Protein AF-A0A933GVN3-F1 (afdb_monomer)

Nearest PDB structures (foldseek):
  5h1p-assembly1_A  TM=5.600E-01  e=7.823E-02  Xanthomonas albilineans GPE PC73
  5zyf-assembly3_E  TM=5.414E-01  e=6.415E-02  Streptococcus pyogenes serotype M1
  6wxp-assembly3_F  TM=3.821E-01  e=6.854E-02  synthetic construct
  5zyf-assembly2_C  TM=4.678E-01  e=2.572E-01  Streptococcus pyogenes serotype M1
  7cr8-assembly1_M  TM=4.692E-01  e=8.458E-01  Synechocystis sp. PCC 6803 substr. Kazusa

pLDDT: mean 89.86, std 6.5, range [65.38, 95.25]

Mean predicted aligned error: 3.48 Å

Sequence (66 aa):
MKARITLDKHGSQSTNDDALATVIRELGSKATIQGNEVTVDDWDKMKVIDTLTRKGVTKYEVTQTW

Structure (mmCIF, N/CA/C/O backbone):
data_AF-A0A933GVN3-F1
#
_entry.i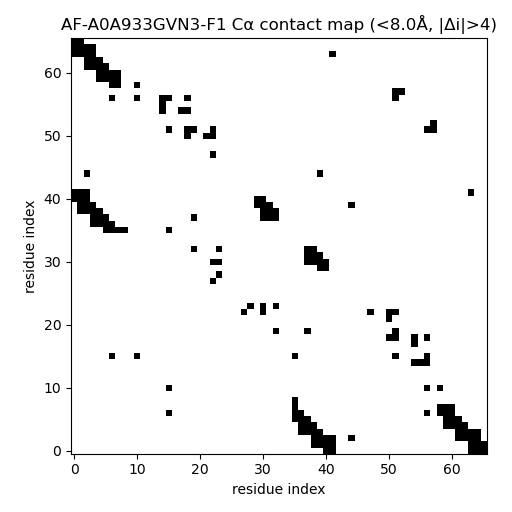d   AF-A0A933GVN3-F1
#
loop_
_atom_site.group_PDB
_atom_site.id
_atom_site.type_symbol
_atom_site.label_atom_id
_atom_site.label_alt_id
_atom_site.label_comp_id
_atom_site.label_asym_id
_atom_site.label_entity_id
_atom_site.label_seq_id
_atom_site.pdbx_PDB_ins_code
_atom_site.Cartn_x
_atom_site.Cartn_y
_atom_site.Cartn_z
_atom_site.occupancy
_atom_site.B_iso_or_equiv
_atom_site.auth_seq_id
_atom_site.auth_comp_id
_atom_site.auth_asym_id
_atom_site.auth_atom_id
_atom_site.pdbx_PDB_model_num
ATOM 1 N N . MET A 1 1 ? -12.403 -9.292 0.483 1.00 86.88 1 MET A N 1
ATOM 2 C CA . MET A 1 1 ? -11.169 -9.368 -0.320 1.00 86.88 1 MET A CA 1
ATOM 3 C C . MET A 1 1 ? -10.359 -8.123 -0.062 1.00 86.88 1 MET A C 1
ATOM 5 O O . MET A 1 1 ? -10.895 -7.020 -0.171 1.00 86.88 1 MET A O 1
ATOM 9 N N . LYS A 1 2 ? -9.095 -8.309 0.296 1.00 90.38 2 LYS A N 1
ATOM 10 C CA . LYS A 1 2 ? -8.157 -7.214 0.512 1.00 90.38 2 LYS A CA 1
ATOM 11 C C . LYS A 1 2 ? -7.073 -7.248 -0.560 1.00 90.38 2 LYS A C 1
ATOM 13 O O . LYS A 1 2 ? -6.803 -8.282 -1.165 1.00 90.38 2 LYS A O 1
ATOM 18 N N . ALA A 1 3 ? -6.485 -6.093 -0.815 1.00 94.00 3 ALA A N 1
ATOM 19 C CA . ALA A 1 3 ? -5.291 -5.946 -1.620 1.00 94.00 3 ALA A CA 1
ATOM 20 C C . ALA A 1 3 ? -4.125 -5.619 -0.688 1.00 94.00 3 ALA A C 1
ATOM 22 O O . ALA A 1 3 ? -4.210 -4.718 0.150 1.00 94.00 3 ALA A O 1
ATOM 23 N N . ARG A 1 4 ? -3.032 -6.356 -0.850 1.00 94.88 4 ARG A N 1
ATOM 24 C CA . ARG A 1 4 ? -1.737 -6.061 -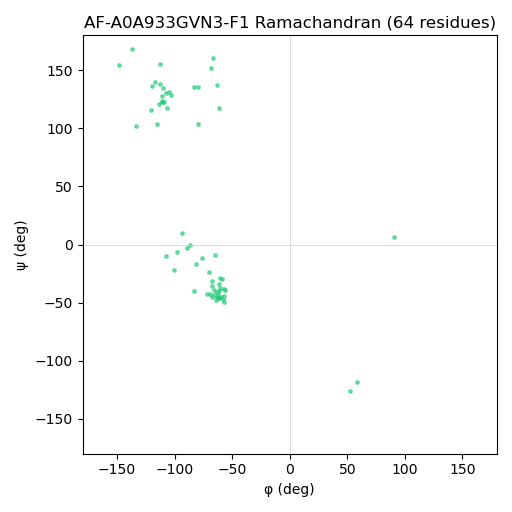0.255 1.00 94.88 4 ARG A CA 1
ATOM 25 C C . ARG A 1 4 ? -0.844 -5.470 -1.339 1.00 94.88 4 ARG A C 1
ATOM 27 O O . ARG A 1 4 ? -0.720 -6.036 -2.419 1.00 94.88 4 ARG A O 1
ATOM 34 N N . ILE A 1 5 ? -0.244 -4.326 -1.047 1.00 94.19 5 ILE A N 1
ATOM 35 C CA . ILE A 1 5 ? 0.644 -3.593 -1.943 1.00 94.19 5 ILE A CA 1
ATOM 36 C C . ILE A 1 5 ? 1.996 -3.487 -1.251 1.00 94.19 5 ILE A C 1
ATOM 38 O O . ILE A 1 5 ? 2.101 -2.860 -0.198 1.00 94.19 5 ILE A O 1
ATOM 42 N N . THR A 1 6 ? 3.016 -4.105 -1.829 1.00 93.12 6 THR A N 1
ATOM 43 C CA . THR A 1 6 ? 4.367 -4.148 -1.268 1.00 93.12 6 THR A CA 1
ATOM 44 C C . THR A 1 6 ? 5.271 -3.237 -2.079 1.00 93.12 6 THR A C 1
ATOM 46 O O . THR A 1 6 ? 5.466 -3.458 -3.273 1.00 93.12 6 THR A O 1
ATOM 49 N N . LEU A 1 7 ? 5.819 -2.203 -1.444 1.00 90.62 7 LEU A N 1
ATOM 50 C CA . LEU A 1 7 ? 6.755 -1.280 -2.076 1.00 90.62 7 LEU A CA 1
ATOM 51 C C . LEU A 1 7 ? 8.151 -1.903 -2.126 1.00 90.62 7 LEU A C 1
ATOM 53 O O . LEU A 1 7 ? 8.645 -2.455 -1.136 1.00 90.62 7 LEU A O 1
ATOM 57 N N . ASP A 1 8 ? 8.807 -1.765 -3.275 1.00 85.25 8 ASP A N 1
ATOM 58 C CA . ASP A 1 8 ? 10.166 -2.253 -3.459 1.00 85.25 8 ASP A CA 1
ATOM 59 C C . ASP A 1 8 ? 11.154 -1.533 -2.523 1.00 85.25 8 ASP A C 1
ATOM 61 O O . ASP A 1 8 ? 11.120 -0.309 -2.348 1.00 85.25 8 ASP A O 1
ATOM 65 N N . LYS A 1 9 ? 12.062 -2.308 -1.921 1.00 69.38 9 LYS A N 1
ATOM 66 C CA . LYS A 1 9 ? 13.077 -1.8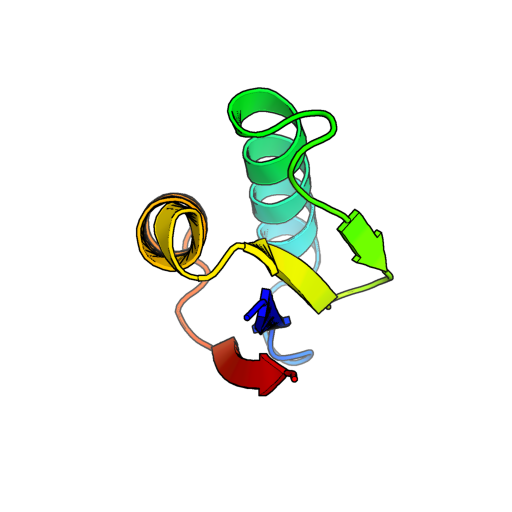00 -0.983 1.00 69.38 9 LYS A CA 1
ATOM 67 C C . LYS A 1 9 ? 14.237 -1.084 -1.678 1.00 69.38 9 LYS A C 1
ATOM 69 O O . LYS A 1 9 ? 15.021 -0.442 -0.988 1.00 69.38 9 LYS A O 1
ATOM 74 N N . HIS A 1 10 ? 14.353 -1.179 -3.005 1.00 65.38 10 HIS A N 1
ATOM 75 C CA . HIS A 1 10 ? 15.375 -0.455 -3.767 1.00 65.38 10 HIS A CA 1
ATOM 76 C C . HIS A 1 10 ? 14.920 0.941 -4.221 1.00 65.38 10 HIS A C 1
ATOM 78 O O . HIS A 1 10 ? 15.712 1.671 -4.819 1.00 65.38 10 HIS A O 1
ATOM 84 N N . GLY A 1 11 ? 13.669 1.330 -3.946 1.00 66.25 11 GLY A N 1
ATOM 85 C CA . GLY A 1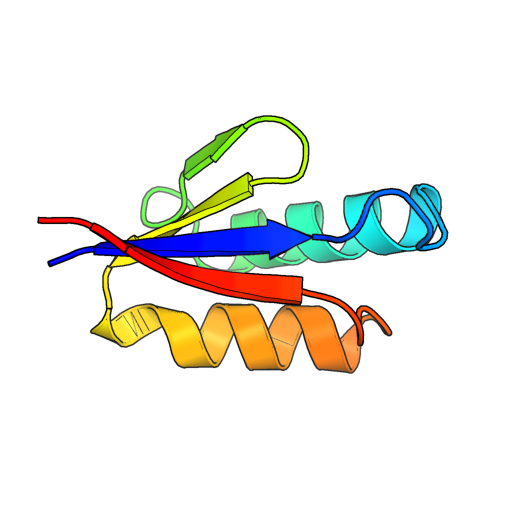 11 ? 13.224 2.718 -4.060 1.00 66.25 11 GLY A CA 1
ATOM 86 C C . GLY A 1 11 ? 13.898 3.626 -3.025 1.00 66.25 11 GLY A C 1
ATOM 87 O O . GLY A 1 11 ? 14.414 3.163 -2.008 1.00 66.25 11 GLY A O 1
ATOM 88 N N . SER A 1 12 ? 13.887 4.939 -3.267 1.00 80.69 12 SER A N 1
ATOM 89 C CA . SER A 1 12 ? 14.356 5.905 -2.269 1.00 80.69 12 SER A CA 1
ATOM 90 C C . SER A 1 12 ? 13.478 5.803 -1.021 1.00 80.69 12 SER A C 1
ATOM 92 O O . SER A 1 12 ? 12.276 6.061 -1.088 1.00 80.69 12 SER A O 1
ATOM 94 N N . GLN A 1 13 ? 14.066 5.431 0.118 1.00 81.19 13 GLN A N 1
ATOM 95 C CA . GLN A 1 13 ? 13.320 5.192 1.357 1.00 81.19 13 GLN A CA 1
ATOM 96 C C . GLN A 1 13 ? 12.502 6.422 1.786 1.00 81.19 13 GLN A C 1
ATOM 98 O O . GLN A 1 13 ? 11.342 6.288 2.159 1.00 81.19 13 GLN A O 1
ATOM 103 N N . SER A 1 14 ? 13.051 7.627 1.605 1.00 84.94 14 SER A N 1
ATOM 104 C CA . SER A 1 14 ? 12.343 8.887 1.869 1.00 84.94 14 SER A CA 1
ATOM 105 C C . SER A 1 14 ? 11.096 9.085 1.000 1.00 84.94 14 SER A C 1
ATOM 107 O O . SER A 1 14 ? 10.106 9.649 1.459 1.00 84.94 14 SER A O 1
ATOM 109 N N . THR A 1 15 ? 11.125 8.612 -0.247 1.00 88.81 15 THR A N 1
ATOM 110 C CA . THR A 1 15 ? 9.987 8.675 -1.171 1.00 88.81 15 THR A CA 1
ATOM 111 C C . THR A 1 15 ? 8.895 7.699 -0.754 1.00 88.81 15 THR A C 1
ATOM 113 O O . THR A 1 15 ? 7.720 8.060 -0.751 1.00 88.81 15 THR A O 1
ATOM 116 N N . ASN A 1 16 ? 9.281 6.483 -0.359 1.00 89.44 16 ASN A N 1
ATOM 117 C CA . ASN A 1 16 ? 8.340 5.489 0.147 1.00 89.44 16 ASN A CA 1
ATOM 118 C C . ASN A 1 16 ? 7.655 5.996 1.426 1.00 89.44 16 ASN A C 1
ATOM 120 O O . ASN A 1 16 ? 6.432 5.949 1.508 1.00 89.44 16 ASN A O 1
ATOM 124 N N . ASP A 1 17 ? 8.408 6.555 2.374 1.00 90.25 17 ASP A N 1
ATOM 125 C CA . ASP A 1 17 ? 7.859 7.052 3.640 1.00 90.25 17 ASP A CA 1
ATOM 126 C C . ASP A 1 17 ? 6.847 8.199 3.431 1.00 90.25 17 ASP A C 1
ATOM 128 O O . ASP A 1 17 ? 5.762 8.178 4.019 1.00 90.25 17 ASP A O 1
ATOM 132 N N . ASP A 1 18 ? 7.138 9.169 2.551 1.00 91.56 18 ASP A N 1
ATOM 133 C CA . ASP A 1 18 ? 6.193 10.255 2.221 1.00 91.56 18 ASP A CA 1
ATOM 134 C C . ASP A 1 18 ? 4.934 9.728 1.506 1.00 91.56 18 ASP A C 1
ATOM 136 O O . ASP A 1 18 ? 3.803 10.158 1.779 1.00 91.56 18 ASP A O 1
ATOM 140 N N . ALA A 1 19 ? 5.101 8.749 0.615 1.00 92.56 19 ALA A N 1
ATOM 141 C CA . ALA A 1 19 ? 3.981 8.120 -0.068 1.00 92.56 19 ALA A CA 1
ATOM 142 C C . ALA A 1 19 ? 3.062 7.381 0.916 1.00 92.56 19 ALA A C 1
ATOM 144 O O . ALA A 1 19 ? 1.850 7.604 0.914 1.00 92.56 19 ALA A O 1
ATOM 145 N N . LEU A 1 20 ? 3.633 6.576 1.815 1.00 92.56 20 LEU A N 1
ATOM 146 C CA . LEU A 1 20 ? 2.897 5.842 2.848 1.00 92.56 20 LEU A CA 1
ATOM 147 C C . LEU A 1 20 ? 2.198 6.791 3.833 1.00 92.56 20 LEU A C 1
ATOM 149 O O . LEU A 1 20 ? 1.033 6.577 4.178 1.00 92.56 20 LEU A O 1
ATOM 153 N N . ALA A 1 21 ? 2.855 7.885 4.230 1.00 93.31 21 ALA A N 1
ATOM 154 C CA . ALA A 1 21 ? 2.241 8.917 5.063 1.00 93.31 21 ALA A CA 1
ATOM 155 C C . ALA A 1 21 ? 1.028 9.565 4.376 1.00 93.31 21 ALA A C 1
ATOM 157 O O . ALA A 1 21 ? 0.019 9.851 5.022 1.00 93.31 21 ALA A O 1
ATOM 158 N N . THR A 1 22 ? 1.096 9.771 3.060 1.00 94.12 22 THR A N 1
ATOM 159 C CA . THR A 1 22 ? -0.022 10.321 2.282 1.00 94.12 22 THR A CA 1
ATOM 160 C C . THR A 1 22 ? -1.175 9.324 2.181 1.00 94.12 22 THR A C 1
ATOM 162 O O . THR A 1 22 ? -2.321 9.698 2.421 1.00 94.12 22 THR A O 1
ATOM 165 N N . VAL A 1 23 ? -0.879 8.042 1.947 1.00 94.19 23 VAL A N 1
ATOM 166 C CA . VAL A 1 23 ? -1.884 6.966 1.948 1.00 94.19 23 VAL A CA 1
ATOM 167 C C . VAL A 1 23 ? -2.637 6.906 3.284 1.00 94.19 23 VAL A C 1
ATOM 169 O O . VAL A 1 23 ? -3.866 6.830 3.286 1.00 94.19 23 VAL A O 1
ATOM 172 N N . ILE A 1 24 ? -1.940 7.011 4.424 1.00 93.62 24 ILE A N 1
ATOM 173 C CA . ILE A 1 24 ? -2.583 7.074 5.753 1.00 93.62 24 ILE A CA 1
ATOM 174 C C . ILE A 1 24 ? -3.488 8.301 5.876 1.00 93.62 24 ILE A C 1
ATOM 176 O O . ILE A 1 24 ? -4.573 8.201 6.441 1.00 93.62 24 ILE A O 1
ATOM 180 N N . ARG A 1 25 ? -3.078 9.462 5.358 1.00 93.44 25 ARG A N 1
ATOM 181 C CA . ARG A 1 25 ? -3.891 10.689 5.435 1.00 93.44 25 ARG A CA 1
ATOM 182 C C . ARG A 1 25 ? -5.168 10.594 4.604 1.00 93.44 25 ARG A C 1
ATOM 184 O O . ARG A 1 25 ? -6.187 11.131 5.024 1.00 93.44 25 ARG A O 1
ATOM 191 N N . GLU A 1 26 ? -5.125 9.921 3.458 1.00 92.25 26 GLU A N 1
ATOM 192 C CA . GLU A 1 26 ? -6.279 9.794 2.560 1.00 92.25 26 GLU A CA 1
ATOM 193 C C . GLU A 1 26 ? -7.242 8.672 2.961 1.00 92.25 26 GLU A C 1
ATOM 195 O O . GLU A 1 26 ? -8.459 8.835 2.867 1.00 92.25 26 GLU A O 1
ATOM 200 N N . LEU A 1 27 ? -6.715 7.529 3.406 1.00 91.88 27 LEU A N 1
ATOM 201 C CA . LEU A 1 27 ? -7.521 6.347 3.723 1.00 91.88 27 LEU A CA 1
ATOM 202 C C . LEU A 1 27 ? -7.779 6.172 5.221 1.00 91.88 27 LEU A C 1
ATOM 204 O O . LEU A 1 27 ? -8.748 5.507 5.601 1.00 91.88 27 LEU A O 1
ATOM 208 N N . GLY A 1 28 ? -6.950 6.767 6.079 1.00 91.62 28 GLY A N 1
ATOM 209 C CA . GLY A 1 28 ? -7.060 6.665 7.530 1.00 91.62 28 GLY A CA 1
ATOM 210 C C . GLY A 1 28 ? -7.134 5.210 7.985 1.00 91.62 28 GLY A C 1
ATOM 211 O O . GLY A 1 28 ? -6.314 4.378 7.604 1.00 91.62 28 GLY A O 1
ATOM 212 N N . SER A 1 29 ? -8.175 4.887 8.752 1.00 92.00 29 SER A N 1
ATOM 213 C CA . SER A 1 29 ? -8.420 3.545 9.296 1.00 92.00 29 SER A CA 1
ATOM 214 C C . SER A 1 29 ? -8.710 2.461 8.246 1.00 92.00 29 SER A C 1
ATOM 216 O O . SER A 1 29 ? -8.777 1.289 8.608 1.00 92.00 29 SER A O 1
ATOM 218 N N . LYS A 1 30 ? -8.901 2.816 6.966 1.00 91.81 30 LYS A N 1
ATOM 219 C CA . LYS A 1 30 ? -9.114 1.844 5.875 1.00 91.81 30 LYS A CA 1
ATOM 220 C C . LYS A 1 30 ? -7.815 1.230 5.352 1.00 91.81 30 LYS A C 1
ATOM 222 O O . LYS A 1 30 ? -7.861 0.206 4.675 1.00 91.81 30 LYS A O 1
ATOM 227 N N . ALA A 1 31 ? -6.672 1.843 5.655 1.00 93.38 31 ALA A N 1
ATOM 228 C CA . ALA A 1 31 ? -5.359 1.334 5.294 1.00 93.38 31 ALA A CA 1
ATOM 229 C C . ALA A 1 31 ? -4.608 0.855 6.538 1.00 93.38 31 ALA A C 1
ATOM 231 O O . ALA A 1 31 ? -4.564 1.526 7.565 1.00 93.38 31 ALA A O 1
ATOM 232 N N . THR A 1 32 ? -3.990 -0.316 6.437 1.00 94.31 32 THR A N 1
ATOM 233 C CA . THR A 1 32 ? -3.028 -0.820 7.420 1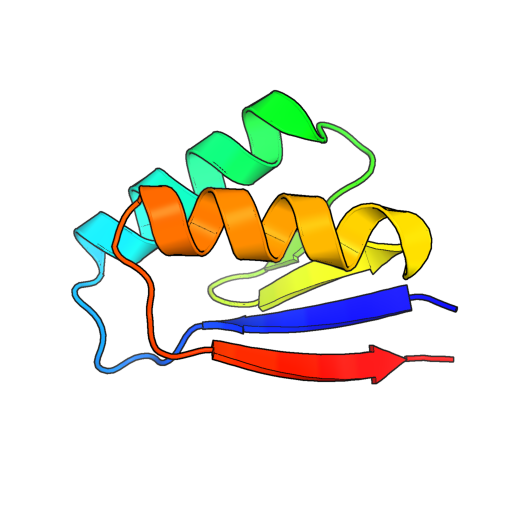.00 94.31 32 THR A CA 1
ATOM 234 C C . THR A 1 32 ? -1.647 -0.793 6.788 1.00 94.31 32 THR A C 1
ATOM 236 O O . THR A 1 32 ? -1.454 -1.412 5.745 1.00 94.31 32 THR A O 1
ATOM 239 N N . ILE A 1 33 ? -0.697 -0.094 7.410 1.00 92.75 33 ILE A N 1
ATOM 240 C CA . ILE A 1 33 ? 0.687 -0.019 6.930 1.00 92.75 33 ILE A CA 1
ATOM 241 C C . ILE A 1 33 ? 1.603 -0.773 7.892 1.00 92.75 33 ILE A C 1
ATOM 243 O O . ILE A 1 33 ? 1.567 -0.540 9.100 1.00 92.75 33 ILE A O 1
ATOM 247 N N . GLN A 1 34 ? 2.412 -1.685 7.355 1.00 90.94 34 GLN A N 1
ATOM 248 C CA . GLN A 1 34 ? 3.420 -2.447 8.091 1.00 90.94 34 GLN A CA 1
ATOM 249 C C . GLN A 1 34 ? 4.731 -2.427 7.302 1.00 90.94 34 GLN A C 1
ATOM 251 O O . GLN A 1 34 ? 4.888 -3.127 6.306 1.00 90.94 34 GLN A O 1
ATOM 256 N N . GLY A 1 35 ? 5.678 -1.587 7.726 1.00 89.88 35 GLY A N 1
ATOM 257 C CA . GLY A 1 35 ? 6.904 -1.352 6.961 1.00 89.88 35 GLY A CA 1
ATOM 258 C C . GLY A 1 35 ? 6.583 -0.829 5.558 1.00 89.88 35 GLY A C 1
ATOM 259 O O . GLY A 1 35 ? 5.944 0.207 5.423 1.00 89.88 35 GLY A O 1
ATOM 260 N N . ASN A 1 36 ? 6.980 -1.581 4.529 1.00 90.19 36 ASN A N 1
ATOM 261 C CA . ASN A 1 36 ? 6.739 -1.243 3.120 1.00 90.19 36 ASN A CA 1
ATOM 262 C C . ASN A 1 36 ? 5.457 -1.875 2.554 1.00 90.19 36 ASN A C 1
ATOM 264 O O . ASN A 1 36 ? 5.261 -1.876 1.340 1.00 90.19 36 ASN A O 1
ATOM 268 N N . GLU A 1 37 ? 4.613 -2.463 3.397 1.00 91.94 37 GLU A N 1
ATOM 269 C CA . GLU A 1 37 ? 3.374 -3.105 2.971 1.00 91.94 37 GLU A CA 1
ATOM 270 C C . GLU A 1 37 ? 2.173 -2.232 3.329 1.00 91.94 37 GLU A C 1
ATOM 272 O O . GLU A 1 37 ? 2.012 -1.809 4.475 1.00 91.94 37 GLU A O 1
ATOM 277 N N . VAL A 1 38 ? 1.292 -2.015 2.356 1.00 94.06 38 VAL A N 1
ATOM 278 C CA . VAL A 1 38 ? -0.020 -1.393 2.532 1.00 94.06 38 VAL A CA 1
ATOM 279 C C . VAL A 1 38 ? -1.083 -2.454 2.312 1.00 94.06 38 VAL A C 1
ATOM 281 O O . VAL A 1 38 ? -1.143 -3.074 1.257 1.00 94.06 38 VAL A O 1
ATOM 284 N N . THR A 1 39 ? -1.949 -2.659 3.295 1.00 94.88 39 THR A N 1
ATOM 285 C CA . THR A 1 39 ? -3.129 -3.515 3.166 1.00 94.88 39 THR A CA 1
ATOM 286 C C . THR A 1 39 ? -4.377 -2.650 3.189 1.00 94.88 39 THR A C 1
ATOM 288 O O . THR A 1 39 ? -4.606 -1.913 4.148 1.00 94.88 39 THR A O 1
ATOM 291 N N . VAL A 1 40 ? -5.186 -2.755 2.141 1.00 95.25 40 VAL A N 1
ATOM 292 C CA . VAL A 1 40 ? -6.460 -2.044 1.970 1.00 95.25 40 VAL A CA 1
ATOM 293 C C . VAL A 1 40 ? -7.505 -2.999 1.424 1.00 95.25 40 VAL A C 1
ATOM 295 O O . VAL A 1 40 ? -7.185 -4.102 0.986 1.00 95.25 40 VAL A O 1
ATOM 298 N N . ASP A 1 41 ? -8.764 -2.595 1.423 1.00 94.19 41 ASP A N 1
ATOM 299 C CA . ASP A 1 41 ? -9.763 -3.338 0.671 1.00 94.19 41 ASP A CA 1
ATOM 300 C C . ASP A 1 41 ? -9.537 -3.200 -0.847 1.00 94.19 41 ASP A C 1
ATOM 302 O O . ASP A 1 41 ? -9.025 -2.187 -1.331 1.00 94.19 41 ASP A O 1
ATOM 306 N N . ASP A 1 42 ? -9.949 -4.211 -1.623 1.00 91.75 42 ASP A N 1
ATOM 307 C CA . ASP A 1 42 ? -9.693 -4.251 -3.075 1.00 91.75 42 ASP A CA 1
ATOM 308 C C . ASP A 1 42 ? -10.291 -3.041 -3.826 1.00 91.75 42 ASP A C 1
ATOM 310 O O . ASP A 1 42 ? -9.706 -2.563 -4.797 1.00 91.75 42 ASP A O 1
ATOM 314 N N . TRP A 1 43 ? -11.398 -2.478 -3.327 1.00 92.31 43 TRP A N 1
ATOM 315 C CA . TRP A 1 43 ? -12.053 -1.295 -3.900 1.00 92.31 43 TRP A CA 1
ATOM 316 C C . TRP A 1 43 ? -11.258 0.007 -3.715 1.00 92.31 43 TRP A C 1
ATOM 318 O O . TRP A 1 43 ? -11.413 0.931 -4.512 1.00 92.31 43 TRP A O 1
ATOM 328 N N . ASP A 1 44 ? -10.377 0.080 -2.713 1.00 93.25 44 ASP A N 1
ATOM 329 C CA . ASP A 1 44 ? -9.521 1.244 -2.455 1.00 93.25 44 ASP A CA 1
ATOM 330 C C . ASP A 1 44 ? -8.099 1.078 -3.032 1.00 93.25 44 ASP A C 1
ATOM 332 O O . ASP A 1 44 ? -7.333 2.044 -3.060 1.00 93.25 44 ASP A O 1
ATOM 336 N N . LYS A 1 45 ? -7.737 -0.101 -3.567 1.00 92.75 45 LYS A N 1
ATOM 337 C CA . LYS A 1 45 ? -6.374 -0.379 -4.071 1.00 92.75 45 LYS A CA 1
ATOM 338 C C . LYS A 1 45 ? -5.904 0.611 -5.136 1.00 92.75 45 LYS A C 1
ATOM 340 O O . LYS A 1 45 ? -4.750 1.026 -5.127 1.00 92.75 45 LYS A O 1
ATOM 345 N N . MET A 1 46 ? -6.804 1.026 -6.032 1.00 92.88 46 MET A N 1
ATOM 346 C CA . MET A 1 46 ? -6.473 1.958 -7.115 1.00 92.88 46 MET A CA 1
ATOM 347 C C . MET A 1 46 ? -6.145 3.354 -6.585 1.00 92.88 46 MET A C 1
ATOM 349 O O . MET A 1 46 ? -5.296 4.026 -7.161 1.00 92.88 46 MET A O 1
ATOM 353 N N . LYS A 1 47 ? -6.759 3.771 -5.468 1.00 93.25 47 LYS A N 1
ATOM 354 C CA . LYS A 1 47 ? -6.411 5.037 -4.811 1.00 93.25 47 LYS A CA 1
ATOM 355 C C . LYS A 1 47 ? -5.011 4.971 -4.228 1.00 93.25 47 LYS A C 1
ATOM 357 O O . LYS A 1 47 ? -4.225 5.874 -4.463 1.00 93.25 47 LYS A O 1
ATOM 362 N N . VAL A 1 48 ? -4.672 3.873 -3.543 1.00 94.06 48 VAL A N 1
ATOM 363 C CA . VAL A 1 48 ? -3.308 3.676 -3.030 1.00 94.06 48 VAL A CA 1
ATOM 364 C C . VAL A 1 48 ? -2.300 3.749 -4.173 1.00 94.06 48 VAL A C 1
ATOM 366 O O . VAL A 1 48 ? -1.338 4.499 -4.079 1.00 94.06 48 VAL A O 1
ATOM 369 N N . ILE A 1 49 ? -2.535 3.017 -5.263 1.00 93.19 49 ILE A N 1
ATOM 370 C CA . ILE A 1 49 ? -1.638 2.992 -6.425 1.00 93.19 49 ILE A CA 1
ATOM 371 C C . ILE A 1 49 ? -1.460 4.388 -7.044 1.00 93.19 49 ILE A C 1
ATOM 373 O O . ILE A 1 49 ? -0.330 4.781 -7.342 1.00 93.19 49 ILE A O 1
ATOM 377 N N . ASP A 1 50 ? -2.543 5.147 -7.222 1.00 94.56 50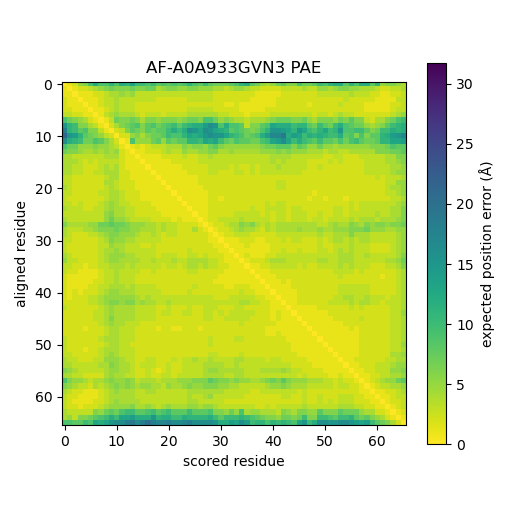 ASP A N 1
ATOM 378 C CA . ASP A 1 50 ? -2.489 6.521 -7.736 1.00 94.56 50 ASP A CA 1
ATOM 379 C C . ASP A 1 50 ? -1.670 7.430 -6.805 1.00 94.56 50 ASP A C 1
ATOM 381 O O . ASP A 1 50 ? -0.754 8.117 -7.261 1.00 94.56 50 ASP A O 1
ATOM 385 N N . THR A 1 51 ? -1.904 7.358 -5.494 1.00 93.62 51 THR A N 1
ATOM 386 C CA . THR A 1 51 ? -1.168 8.132 -4.484 1.00 93.62 51 THR A CA 1
ATOM 387 C C . THR A 1 51 ? 0.318 7.775 -4.458 1.00 93.62 51 THR A C 1
ATOM 389 O O . THR A 1 51 ? 1.165 8.670 -4.478 1.00 93.62 51 THR A O 1
ATOM 392 N N . LEU A 1 52 ? 0.655 6.482 -4.496 1.00 92.00 52 LEU A N 1
ATOM 393 C CA . LEU A 1 52 ? 2.035 5.999 -4.599 1.00 92.00 52 LEU A CA 1
ATOM 394 C C . LEU A 1 52 ? 2.717 6.540 -5.866 1.00 92.00 52 LEU A C 1
ATOM 396 O O . LEU A 1 52 ? 3.815 7.096 -5.798 1.00 92.00 52 LEU A O 1
ATOM 400 N N . THR A 1 53 ? 2.034 6.457 -7.009 1.00 91.69 53 THR A N 1
ATOM 401 C CA . THR A 1 53 ? 2.565 6.897 -8.307 1.00 91.69 53 THR A CA 1
ATOM 402 C C . THR A 1 53 ? 2.783 8.411 -8.348 1.00 91.69 53 THR A C 1
ATOM 404 O O . THR A 1 53 ? 3.847 8.863 -8.773 1.00 91.69 53 THR A O 1
ATOM 407 N N . ARG A 1 54 ? 1.837 9.215 -7.838 1.00 92.06 54 ARG A N 1
ATOM 408 C CA . ARG A 1 54 ? 1.975 10.684 -7.725 1.00 92.06 54 ARG A CA 1
ATOM 409 C C . ARG A 1 54 ? 3.147 11.102 -6.846 1.00 92.06 54 ARG A C 1
ATOM 411 O O . ARG A 1 54 ? 3.717 12.171 -7.046 1.00 92.06 54 ARG A O 1
ATOM 418 N N . LYS A 1 55 ? 3.500 10.260 -5.877 1.00 90.62 55 LYS A N 1
ATOM 419 C CA . LYS A 1 55 ? 4.639 10.459 -4.980 1.00 90.62 55 LYS A CA 1
ATOM 420 C C . LYS A 1 55 ? 5.953 9.919 -5.538 1.00 90.62 55 LYS A C 1
ATOM 422 O O . LYS A 1 55 ? 6.983 10.092 -4.904 1.00 90.62 55 LYS A O 1
ATOM 427 N N . GLY A 1 56 ? 5.946 9.330 -6.735 1.00 89.06 56 GLY A N 1
ATOM 428 C CA . GLY A 1 56 ? 7.146 8.835 -7.413 1.00 89.06 56 GLY A CA 1
ATOM 429 C C . GLY A 1 56 ? 7.495 7.379 -7.099 1.00 89.06 56 GLY A C 1
ATOM 430 O O . GLY A 1 56 ? 8.531 6.890 -7.551 1.00 89.06 56 GLY A O 1
ATOM 431 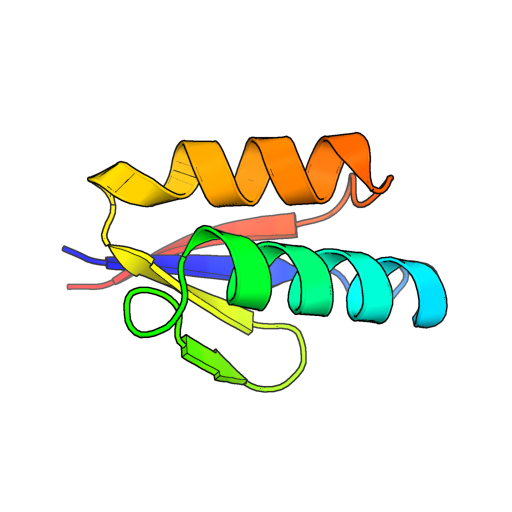N N . VAL A 1 57 ? 6.637 6.659 -6.373 1.00 90.25 57 VAL A N 1
ATOM 432 C CA . VAL A 1 57 ? 6.790 5.219 -6.148 1.00 90.25 57 VAL A CA 1
ATOM 433 C C . VAL A 1 57 ? 6.280 4.477 -7.383 1.00 90.25 57 VAL A C 1
ATOM 435 O O . VAL A 1 57 ? 5.080 4.353 -7.609 1.00 90.25 57 VAL A O 1
ATOM 438 N N . THR A 1 58 ? 7.208 3.980 -8.199 1.00 85.25 58 THR A N 1
ATOM 439 C CA . THR A 1 58 ? 6.905 3.280 -9.465 1.00 85.25 58 THR A CA 1
ATOM 440 C C . THR A 1 58 ? 7.136 1.773 -9.401 1.00 85.25 58 THR A C 1
ATOM 442 O O . THR A 1 58 ? 6.744 1.052 -10.315 1.00 85.25 58 THR A O 1
ATOM 445 N N . LYS A 1 59 ? 7.760 1.284 -8.325 1.00 89.44 59 LYS A N 1
ATOM 446 C CA . LYS A 1 59 ? 8.043 -0.136 -8.103 1.00 89.44 59 LYS A CA 1
ATOM 447 C C . LYS A 1 59 ? 7.266 -0.641 -6.895 1.00 89.44 59 LYS A C 1
ATOM 449 O O . LYS A 1 59 ? 7.630 -0.367 -5.751 1.00 89.44 59 LYS A O 1
ATOM 454 N N . TYR A 1 60 ? 6.199 -1.375 -7.167 1.00 91.44 60 TYR A N 1
ATOM 455 C CA . TYR A 1 60 ? 5.378 -2.036 -6.164 1.00 91.44 60 TYR A CA 1
ATOM 456 C C . TYR A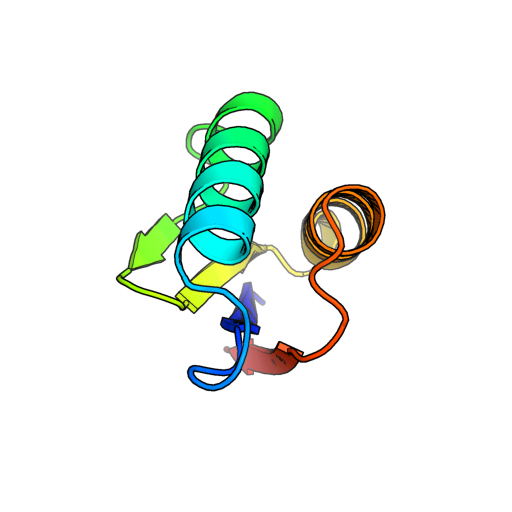 1 60 ? 4.798 -3.330 -6.737 1.00 91.44 60 TYR A C 1
ATOM 458 O O . TYR A 1 60 ? 4.612 -3.459 -7.947 1.00 91.44 60 TYR A O 1
ATOM 466 N N . GLU A 1 61 ? 4.489 -4.274 -5.859 1.00 93.06 61 GLU A N 1
ATOM 467 C CA . GLU A 1 61 ? 3.778 -5.506 -6.191 1.00 93.06 61 GLU A CA 1
ATOM 468 C C . GLU A 1 61 ? 2.401 -5.490 -5.531 1.00 93.06 61 GLU A C 1
ATOM 470 O O . GLU A 1 61 ? 2.272 -5.075 -4.381 1.00 93.06 61 GLU A O 1
ATOM 475 N N . VAL A 1 62 ? 1.367 -5.933 -6.249 1.00 92.75 62 VAL A N 1
ATOM 476 C CA . VAL A 1 62 ? 0.004 -6.040 -5.716 1.00 92.75 62 VAL A CA 1
ATOM 477 C C . VAL A 1 62 ? -0.376 -7.514 -5.644 1.00 92.75 62 VAL A C 1
ATOM 479 O O . VAL A 1 62 ? -0.422 -8.195 -6.664 1.00 92.75 62 VAL A O 1
ATOM 482 N N . THR A 1 63 ? -0.704 -7.992 -4.448 1.00 92.62 63 THR A N 1
ATOM 483 C CA . THR A 1 63 ? -1.208 -9.345 -4.194 1.00 92.62 63 THR A CA 1
ATOM 484 C C . THR A 1 63 ? -2.601 -9.279 -3.575 1.00 92.62 63 THR A C 1
ATOM 486 O O . THR A 1 63 ? -2.876 -8.458 -2.700 1.00 92.62 63 THR A O 1
ATOM 489 N N . GLN A 1 64 ? -3.519 -10.126 -4.043 1.00 87.81 64 GLN A N 1
ATOM 490 C CA . GLN A 1 64 ? -4.846 -10.244 -3.437 1.00 87.81 64 GLN A CA 1
ATOM 491 C C . GLN A 1 64 ? -4.786 -11.181 -2.235 1.00 87.81 64 GLN A C 1
ATOM 493 O O . GLN A 1 64 ? -4.181 -12.250 -2.298 1.00 87.81 64 GLN A O 1
ATOM 498 N N . THR A 1 65 ? -5.431 -10.780 -1.146 1.00 77.19 65 THR A N 1
ATOM 499 C CA . THR A 1 65 ? -5.566 -11.579 0.069 1.00 77.19 65 THR A CA 1
ATOM 500 C C . THR A 1 65 ? -7.044 -11.883 0.329 1.00 77.19 65 THR A C 1
ATOM 502 O O . THR A 1 65 ? -7.931 -11.056 0.066 1.00 77.19 65 THR A O 1
ATOM 505 N N . TRP A 1 66 ? -7.303 -13.119 0.766 1.00 71.69 66 TRP A N 1
ATOM 506 C CA . TRP A 1 66 ? -8.639 -13.671 1.019 1.00 71.69 66 TRP A CA 1
ATOM 507 C C . TRP A 1 66 ? -9.322 -13.001 2.214 1.00 71.69 66 TRP A C 1
ATOM 509 O O . TRP A 1 66 ? -8.692 -12.919 3.292 1.00 71.69 66 TRP A O 1
#

Secondary structure (DSSP, 8-state):
-EEEEEE-TTS-HHHHHHHHHHHHHHHGGG-EEETTEEEEEGGGHHHHHHHHHHTT---EEEEEE-

Solvent-accessible surface area (backbone atoms only — not comparable to full-atom values): 3697 Å² total; per-residue (Å²): 101,32,2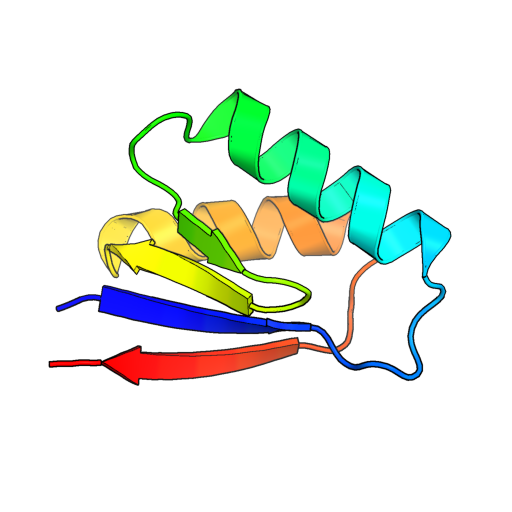7,36,37,37,49,50,85,87,52,60,64,72,46,52,53,53,23,51,53,48,47,43,72,76,47,41,92,58,44,47,76,58,91,57,32,39,37,28,43,52,90,51,41,65,58,49,52,50,50,28,44,78,48,67,51,83,56,68,49,78,45,81,41,126

Foldseek 3Di:
DKKKKAFDPPPDLVLLVVLVVVVCVVCPPQWDDDRRIIIHHPVCVVVSVVSSVVSPRPGMDMDDDD

Radius of gyration: 10.46 Å; Cα contacts (8 Å, |Δi|>4): 96; chains: 1; bounding box: 27×24×19 Å